Protein AF-A0A4Q0MF15-F1 (afdb_monomer)

pLDDT: mean 92.39, std 6.91, range [50.12, 98.44]

Radius of gyration: 21.06 Å; Cα contacts (8 Å, |Δi|>4): 276; chains: 1; bounding box: 38×31×62 Å

Structure (mmCIF, N/CA/C/O backbone):
data_AF-A0A4Q0MF15-F1
#
_entry.id   AF-A0A4Q0MF15-F1
#
loop_
_atom_site.group_PDB
_atom_site.id
_atom_site.type_symbol
_atom_site.label_atom_id
_atom_site.label_alt_id
_atom_site.label_comp_id
_atom_site.label_asym_id
_atom_site.label_entity_id
_atom_site.label_seq_id
_atom_site.pdbx_PDB_ins_code
_atom_site.Cartn_x
_atom_site.Cartn_y
_atom_site.Cartn_z
_atom_site.occupancy
_atom_site.B_iso_or_equiv
_atom_site.auth_seq_id
_atom_site.auth_comp_id
_atom_site.auth_asym_id
_atom_site.auth_atom_id
_atom_site.pdbx_PDB_model_num
ATOM 1 N N . MET A 1 1 ? -18.197 -2.142 35.674 1.00 50.12 1 MET A N 1
ATOM 2 C CA . MET A 1 1 ? -17.171 -1.082 35.738 1.00 50.12 1 MET A CA 1
ATOM 3 C C . MET A 1 1 ? -16.009 -1.533 34.887 1.00 50.12 1 MET A C 1
ATOM 5 O O . MET A 1 1 ? -15.415 -2.556 35.206 1.00 50.12 1 MET A O 1
ATOM 9 N N . THR A 1 2 ? -15.740 -0.833 33.791 1.00 57.50 2 THR A N 1
ATOM 10 C CA . THR A 1 2 ? -14.486 -0.976 33.046 1.00 57.50 2 THR A CA 1
ATOM 11 C C . THR A 1 2 ? -13.336 -0.533 33.959 1.00 57.50 2 THR A C 1
ATOM 13 O O . THR A 1 2 ? -13.497 0.453 34.685 1.00 57.50 2 THR A O 1
ATOM 16 N N . PRO A 1 3 ? -12.219 -1.278 34.024 1.00 66.12 3 PRO A N 1
ATOM 17 C CA . PRO A 1 3 ? -11.058 -0.854 34.802 1.00 66.12 3 PRO A CA 1
ATOM 18 C C . PRO A 1 3 ? -10.514 0.469 34.249 1.00 66.12 3 PRO A C 1
ATOM 20 O O . PRO A 1 3 ? -10.670 0.746 33.065 1.00 66.12 3 PRO A O 1
ATOM 23 N N . SER A 1 4 ? -9.879 1.291 35.086 1.00 73.12 4 SER A N 1
ATOM 24 C CA . SER A 1 4 ? -9.246 2.523 34.601 1.00 73.12 4 SER A CA 1
ATOM 25 C C . SER A 1 4 ? -8.117 2.193 33.614 1.00 73.12 4 SER A C 1
ATOM 27 O O . SER A 1 4 ? -7.359 1.253 33.879 1.00 73.12 4 SER A O 1
ATOM 29 N N . PRO A 1 5 ? -7.961 2.956 32.516 1.00 76.06 5 PRO A N 1
ATOM 30 C CA . PRO A 1 5 ? -6.867 2.757 31.576 1.00 76.06 5 PRO A CA 1
ATOM 31 C C . PRO A 1 5 ? -5.495 2.769 32.253 1.00 76.06 5 PRO A C 1
ATOM 33 O O . PRO A 1 5 ? -5.166 3.692 32.998 1.00 76.06 5 PRO A O 1
ATOM 36 N N . VAL A 1 6 ? -4.683 1.748 31.973 1.00 77.56 6 VAL A N 1
ATOM 37 C CA . VAL A 1 6 ? -3.352 1.590 32.592 1.00 77.56 6 VAL A CA 1
ATOM 38 C C . VAL A 1 6 ? -2.284 2.418 31.869 1.00 77.56 6 VAL A C 1
ATOM 40 O O . VAL A 1 6 ? -1.358 2.925 32.499 1.00 77.56 6 VAL A O 1
ATOM 43 N N . ARG A 1 7 ? -2.401 2.556 30.542 1.00 88.31 7 ARG A N 1
ATOM 44 C CA . ARG A 1 7 ? -1.496 3.337 29.683 1.00 88.31 7 ARG A CA 1
ATOM 45 C C . ARG A 1 7 ? -2.194 3.719 28.381 1.00 88.31 7 ARG A C 1
ATOM 47 O O . ARG A 1 7 ? -2.989 2.930 27.885 1.00 88.31 7 ARG A O 1
ATOM 54 N N . LEU A 1 8 ? -1.866 4.871 27.804 1.00 91.06 8 LEU A N 1
ATOM 55 C CA . LEU A 1 8 ? -2.383 5.273 26.491 1.00 91.06 8 LEU A CA 1
ATOM 56 C C . LEU A 1 8 ? -1.755 4.437 25.359 1.00 91.06 8 LEU A C 1
ATOM 58 O O . LEU A 1 8 ? -0.604 4.009 25.499 1.00 91.06 8 LEU A O 1
ATOM 62 N N . PRO A 1 9 ? -2.467 4.230 24.235 1.00 93.75 9 PRO A N 1
ATOM 63 C CA . PRO A 1 9 ? -1.866 3.687 23.025 1.00 93.75 9 PRO A CA 1
ATOM 64 C C . PRO A 1 9 ? -0.785 4.608 22.460 1.00 93.75 9 PRO A C 1
ATOM 66 O O . PRO A 1 9 ? -1.018 5.791 22.227 1.00 93.75 9 PRO A O 1
ATOM 69 N N . ASP A 1 10 ? 0.396 4.044 22.226 1.00 92.94 10 ASP A N 1
ATOM 70 C CA . ASP A 1 10 ? 1.513 4.677 21.526 1.00 92.94 10 ASP A CA 1
ATOM 71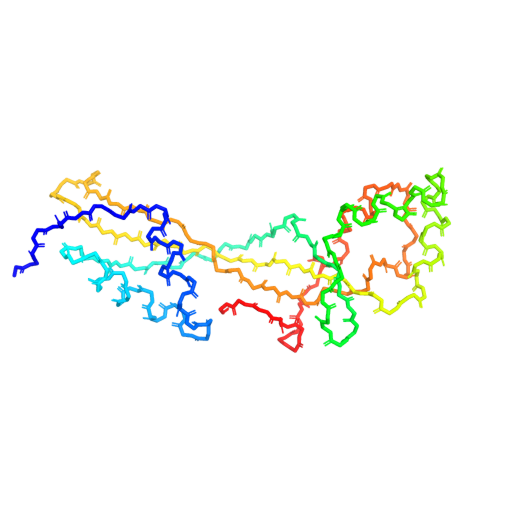 C C . ASP A 1 10 ? 1.746 4.004 20.164 1.00 92.94 10 ASP A C 1
ATOM 73 O O . ASP A 1 10 ? 1.352 2.853 19.956 1.00 92.94 10 ASP A O 1
ATOM 77 N N . ALA A 1 11 ? 2.397 4.719 19.240 1.00 92.31 11 ALA A N 1
ATOM 78 C CA . ALA A 1 11 ? 2.604 4.256 17.867 1.00 92.31 11 ALA A CA 1
ATOM 79 C C . ALA A 1 11 ? 3.327 2.901 17.795 1.00 92.31 11 ALA A C 1
ATOM 81 O O . ALA A 1 11 ? 2.866 2.004 17.098 1.00 92.31 11 ALA A O 1
ATOM 82 N N . ALA A 1 12 ? 4.393 2.708 18.578 1.00 95.19 12 ALA A N 1
ATOM 83 C CA . ALA A 1 12 ? 5.179 1.473 18.555 1.00 95.19 12 ALA A CA 1
ATOM 84 C C . ALA A 1 12 ? 4.343 0.257 18.990 1.00 95.19 12 ALA A C 1
ATOM 86 O O . ALA A 1 12 ? 4.413 -0.820 18.395 1.00 95.19 12 ALA A O 1
ATOM 87 N N . SER A 1 13 ? 3.517 0.428 20.023 1.00 95.19 13 SER A N 1
ATOM 88 C CA . SER A 1 13 ? 2.608 -0.617 20.492 1.00 95.19 13 SER A CA 1
ATOM 89 C C . SER A 1 13 ? 1.499 -0.925 19.484 1.00 95.19 13 SER A C 1
ATOM 91 O O . SER A 1 13 ? 1.127 -2.090 19.336 1.00 95.19 13 SER A O 1
ATOM 93 N N . LEU A 1 14 ? 0.974 0.096 18.800 1.00 96.00 14 LEU A N 1
ATOM 94 C CA . LEU A 1 14 ? -0.035 -0.070 17.752 1.00 96.00 14 LEU A CA 1
ATOM 95 C C . LEU A 1 14 ? 0.544 -0.797 16.538 1.00 96.00 14 LEU A C 1
ATOM 97 O O . LEU A 1 14 ? -0.035 -1.786 16.103 1.00 96.00 14 LEU A O 1
ATOM 101 N N . GLU A 1 15 ? 1.712 -0.390 16.048 1.00 95.19 15 GLU A N 1
ATOM 102 C CA . GLU A 1 15 ? 2.415 -1.063 14.949 1.00 95.19 15 GLU A CA 1
ATOM 103 C C . GLU A 1 15 ? 2.673 -2.541 15.267 1.00 95.19 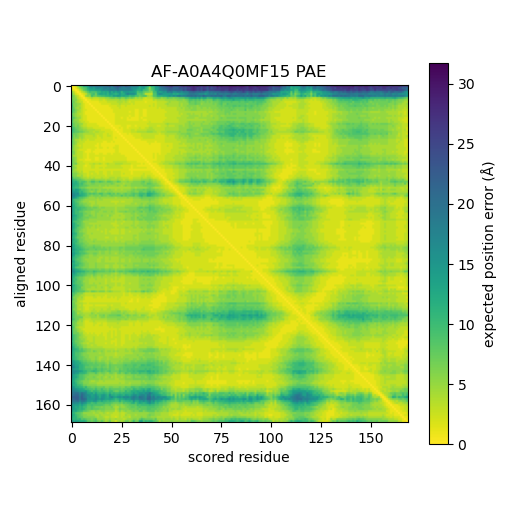15 GLU A C 1
ATOM 105 O O . GLU A 1 15 ? 2.372 -3.420 14.460 1.00 95.19 15 GLU A O 1
ATOM 110 N N . ALA A 1 16 ? 3.157 -2.838 16.478 1.00 96.00 16 ALA A N 1
ATOM 111 C CA . ALA A 1 16 ? 3.411 -4.208 16.916 1.00 96.00 16 ALA A CA 1
ATOM 112 C C . ALA A 1 16 ? 2.136 -5.062 17.049 1.00 96.00 16 ALA A C 1
ATOM 114 O O . ALA A 1 16 ? 2.214 -6.288 16.931 1.00 96.00 16 ALA A O 1
ATOM 115 N N . LEU A 1 17 ? 0.983 -4.447 17.333 1.00 96.19 17 LEU A N 1
ATOM 116 C CA . LEU A 1 17 ? -0.318 -5.117 17.347 1.00 96.19 17 LEU A CA 1
ATOM 117 C C . LEU A 1 17 ? -0.812 -5.364 15.921 1.00 96.19 17 LEU A C 1
ATOM 119 O O . LEU A 1 17 ? -1.147 -6.501 15.595 1.00 96.19 17 LEU A O 1
ATOM 123 N N . LEU A 1 18 ? -0.811 -4.333 15.072 1.00 94.69 18 LEU A N 1
ATOM 124 C CA . LEU A 1 18 ? -1.286 -4.410 13.688 1.00 94.69 18 LEU A CA 1
ATOM 125 C C . LEU A 1 18 ? -0.487 -5.438 12.880 1.00 94.69 18 LEU A C 1
ATOM 127 O O . LEU A 1 18 ? -1.074 -6.225 12.147 1.00 94.69 18 LEU A O 1
ATOM 131 N N . ALA A 1 19 ? 0.830 -5.516 13.090 1.00 94.00 19 ALA A N 1
ATOM 132 C CA . ALA A 1 19 ? 1.699 -6.497 12.438 1.00 94.00 19 ALA A CA 1
ATOM 133 C C . ALA A 1 19 ? 1.366 -7.967 12.770 1.00 94.00 19 ALA A C 1
ATOM 135 O O . ALA A 1 19 ? 1.865 -8.871 12.101 1.00 94.00 19 ALA A O 1
ATOM 136 N N . LYS A 1 20 ? 0.567 -8.224 13.814 1.00 94.31 20 LYS A N 1
ATOM 137 C CA . LYS A 1 20 ? 0.153 -9.573 14.234 1.00 94.31 20 LYS A CA 1
ATOM 138 C C . LYS A 1 20 ? -1.263 -9.933 13.796 1.00 94.31 20 LYS A C 1
ATOM 140 O O . LYS A 1 20 ? -1.644 -11.090 13.962 1.00 94.31 20 LYS A O 1
ATOM 145 N N . LEU A 1 21 ? -2.043 -8.971 13.301 1.00 94.31 21 LEU A N 1
ATOM 146 C CA . LEU A 1 21 ? -3.405 -9.235 12.857 1.00 94.31 21 LEU A CA 1
ATOM 147 C C . LEU A 1 21 ? -3.375 -10.005 11.529 1.00 94.31 21 LEU A C 1
ATOM 149 O O . LEU A 1 21 ? -2.685 -9.578 10.598 1.00 94.31 21 LEU A O 1
ATOM 153 N N . PRO A 1 22 ? -4.109 -11.126 11.413 1.00 91.88 22 PRO A N 1
ATOM 154 C CA . PRO A 1 22 ? -4.318 -11.772 10.126 1.00 91.88 22 PRO A CA 1
ATOM 155 C C . PRO A 1 22 ? -5.063 -10.816 9.197 1.00 91.88 22 PRO A C 1
ATOM 157 O O . PRO A 1 22 ? -6.004 -10.145 9.613 1.00 91.88 22 PRO A O 1
ATOM 160 N N . ALA A 1 23 ? -4.635 -10.730 7.940 1.00 88.62 23 ALA A N 1
ATOM 161 C CA . ALA A 1 23 ? -5.212 -9.771 7.004 1.00 88.62 23 ALA A CA 1
ATOM 162 C C . ALA A 1 23 ? -6.708 -10.041 6.756 1.00 88.62 23 ALA A C 1
ATOM 164 O O . ALA A 1 23 ? -7.517 -9.123 6.788 1.00 88.62 23 ALA A O 1
ATOM 165 N N . ASP A 1 24 ? -7.087 -11.306 6.593 1.00 88.19 24 ASP A N 1
ATOM 166 C CA . ASP A 1 24 ? -8.452 -11.758 6.312 1.00 88.19 24 ASP A CA 1
ATOM 167 C C . ASP A 1 24 ? -9.452 -11.523 7.456 1.00 88.19 24 ASP A C 1
ATOM 169 O O . ASP A 1 24 ? -10.656 -11.441 7.208 1.00 88.19 24 ASP A O 1
ATOM 173 N N . SER A 1 25 ? -8.974 -11.383 8.694 1.00 91.44 25 SER A N 1
ATOM 174 C CA . SER A 1 25 ? -9.804 -11.119 9.877 1.00 91.44 25 SER A CA 1
ATOM 175 C C . SER A 1 25 ? -9.504 -9.784 10.564 1.00 91.44 25 SER A C 1
ATOM 177 O O . SER A 1 25 ? -10.108 -9.489 11.598 1.00 91.44 25 SER A O 1
ATOM 179 N N . ALA A 1 26 ? -8.630 -8.948 9.992 1.00 91.56 26 ALA A N 1
ATOM 180 C CA . ALA A 1 26 ? -8.097 -7.750 10.644 1.00 91.56 26 ALA A CA 1
ATOM 181 C C . ALA A 1 26 ? -9.192 -6.828 11.203 1.00 91.56 26 ALA A C 1
ATOM 183 O O . ALA A 1 26 ? -9.099 -6.387 12.346 1.00 91.56 26 ALA A O 1
ATOM 184 N N . ASP A 1 27 ? -10.256 -6.586 10.432 1.00 90.44 27 ASP A N 1
ATOM 185 C CA . ASP A 1 27 ? -11.378 -5.737 10.851 1.00 90.44 27 ASP A CA 1
ATOM 186 C C . ASP A 1 27 ? -12.111 -6.298 12.083 1.00 90.44 27 ASP A C 1
ATOM 188 O O . ASP A 1 27 ? -12.495 -5.544 12.978 1.00 90.44 27 ASP A O 1
ATOM 192 N N . ALA A 1 28 ? -12.328 -7.614 12.131 1.00 93.06 28 ALA A N 1
ATOM 193 C CA . ALA A 1 28 ? -13.047 -8.263 13.225 1.00 93.06 28 ALA A CA 1
ATOM 194 C C . ALA A 1 28 ? -12.180 -8.376 14.489 1.00 93.06 28 ALA A C 1
ATOM 196 O O . ALA A 1 28 ? -12.685 -8.242 15.607 1.00 93.06 28 ALA A O 1
ATOM 197 N N . ASP A 1 29 ? -10.875 -8.575 14.308 1.00 95.88 29 ASP A N 1
ATOM 198 C CA . ASP A 1 29 ? -9.936 -8.868 15.389 1.00 95.88 29 ASP A CA 1
ATOM 199 C C . ASP A 1 29 ? -9.304 -7.615 16.010 1.00 95.88 29 ASP A C 1
ATOM 201 O O . ASP A 1 29 ? -8.800 -7.674 17.136 1.00 95.88 29 ASP A O 1
ATOM 205 N N . LEU A 1 30 ? -9.357 -6.464 15.330 1.00 96.00 30 LEU A N 1
ATOM 206 C CA . LEU A 1 30 ? -8.701 -5.233 15.773 1.00 96.00 30 LEU A CA 1
ATOM 207 C C . LEU A 1 30 ? -9.163 -4.764 17.160 1.00 96.00 30 LEU A C 1
ATOM 209 O O . LEU A 1 30 ? -8.333 -4.521 18.037 1.00 96.00 30 LEU A O 1
ATOM 213 N N . VAL A 1 31 ? -10.474 -4.623 17.374 1.00 97.00 31 VAL A N 1
ATOM 214 C CA . VAL A 1 31 ? -11.022 -4.150 18.659 1.00 97.00 31 VAL A CA 1
ATOM 215 C C . VAL A 1 31 ? -10.712 -5.135 19.799 1.00 97.00 31 VAL A C 1
ATOM 217 O O . VAL A 1 31 ? -10.180 -4.688 20.821 1.00 97.00 31 VAL A O 1
ATOM 220 N N . PRO A 1 32 ? -10.947 -6.457 19.649 1.00 96.62 32 PRO A N 1
ATOM 221 C CA . PRO A 1 32 ? -10.510 -7.445 20.636 1.00 96.62 32 PRO A CA 1
ATOM 222 C C . PRO A 1 32 ? -9.012 -7.375 20.960 1.00 96.62 32 PRO A C 1
ATOM 224 O O . PRO A 1 32 ? -8.633 -7.408 22.134 1.00 96.62 32 PRO A O 1
ATOM 227 N N . ALA A 1 33 ? -8.153 -7.237 19.946 1.00 96.94 33 ALA A N 1
ATOM 228 C CA . ALA A 1 33 ? -6.708 -7.148 20.140 1.00 96.94 33 ALA A CA 1
ATOM 229 C C . ALA A 1 33 ? -6.307 -5.877 20.906 1.00 96.94 33 ALA A C 1
ATOM 231 O O . ALA A 1 33 ? -5.484 -5.939 21.824 1.00 96.94 33 ALA A O 1
ATOM 232 N N . LEU A 1 34 ? -6.910 -4.731 20.576 1.00 96.75 34 LEU A N 1
ATOM 233 C CA . LEU A 1 34 ? -6.662 -3.468 21.275 1.00 96.75 34 LEU A CA 1
ATOM 234 C C . LEU A 1 34 ? -7.091 -3.545 22.740 1.00 96.75 34 LEU A C 1
ATOM 236 O O . LEU A 1 34 ? -6.322 -3.151 23.615 1.00 96.75 34 LEU A O 1
ATOM 240 N N . ALA A 1 35 ? -8.268 -4.105 23.021 1.00 95.25 35 ALA A N 1
ATOM 241 C CA . ALA A 1 35 ? -8.760 -4.279 24.387 1.00 95.25 35 ALA A CA 1
ATOM 242 C C . ALA A 1 35 ? -7.850 -5.194 25.228 1.00 95.25 35 ALA A C 1
ATOM 244 O O . ALA A 1 35 ? -7.679 -4.965 26.427 1.00 95.25 35 ALA A O 1
ATOM 245 N N . ALA A 1 36 ? -7.227 -6.202 24.608 1.00 94.75 36 ALA A N 1
ATOM 246 C CA . ALA A 1 36 ? -6.275 -7.082 25.281 1.00 94.75 36 ALA A CA 1
ATOM 247 C C . ALA A 1 36 ? -4.950 -6.376 25.630 1.00 94.75 36 ALA A C 1
ATOM 249 O O . ALA A 1 36 ? -4.394 -6.609 26.704 1.00 94.75 36 ALA A O 1
ATOM 250 N N . VAL A 1 37 ? -4.434 -5.516 24.743 1.00 95.12 37 VAL A N 1
ATOM 251 C CA . VAL A 1 37 ? -3.153 -4.805 24.945 1.00 95.12 37 VAL A CA 1
ATOM 252 C C . VAL A 1 37 ? -3.308 -3.546 25.803 1.00 95.12 37 VAL A C 1
ATOM 254 O O . VAL A 1 37 ? -2.388 -3.184 26.545 1.00 95.12 37 VAL A O 1
ATOM 257 N N . PHE A 1 38 ? -4.464 -2.889 25.730 1.00 94.50 38 PHE A N 1
ATOM 258 C CA . PHE A 1 38 ? -4.781 -1.663 26.458 1.00 94.50 38 PHE A CA 1
ATOM 259 C C . PHE A 1 38 ? -6.057 -1.859 27.288 1.00 94.50 38 PHE A C 1
ATOM 261 O O . PHE A 1 38 ? -7.120 -1.330 26.949 1.00 94.50 38 PHE A O 1
ATOM 268 N N . PRO A 1 39 ? -5.975 -2.628 28.388 1.00 93.12 39 PRO A N 1
ATOM 269 C CA . PRO A 1 39 ? -7.129 -2.864 29.237 1.00 93.12 39 PRO A CA 1
ATOM 270 C C . PRO A 1 39 ? -7.625 -1.552 29.851 1.00 93.12 39 PRO A C 1
ATOM 272 O O . PRO A 1 39 ? -6.840 -0.699 30.274 1.00 93.12 39 PRO A O 1
ATOM 275 N N . GLY A 1 40 ? -8.948 -1.428 29.926 1.00 91.12 40 GLY A N 1
ATOM 276 C CA . GLY A 1 40 ? -9.631 -0.275 30.510 1.00 91.12 40 GLY A CA 1
ATOM 277 C C . GLY A 1 40 ? -10.137 0.758 29.509 1.00 91.12 40 GLY A C 1
ATOM 278 O O . GLY A 1 40 ? -10.884 1.650 29.898 1.00 91.12 40 GLY A O 1
ATOM 279 N N . PHE A 1 41 ? -9.808 0.610 28.226 1.00 93.56 41 PHE A N 1
ATOM 280 C CA . PHE A 1 41 ? -10.488 1.338 27.158 1.00 93.56 41 PHE A CA 1
ATOM 281 C C . PHE A 1 41 ? -11.685 0.555 26.630 1.00 93.56 41 PHE A C 1
ATOM 283 O O . PHE A 1 41 ? -11.631 -0.666 26.482 1.00 93.56 41 PHE A O 1
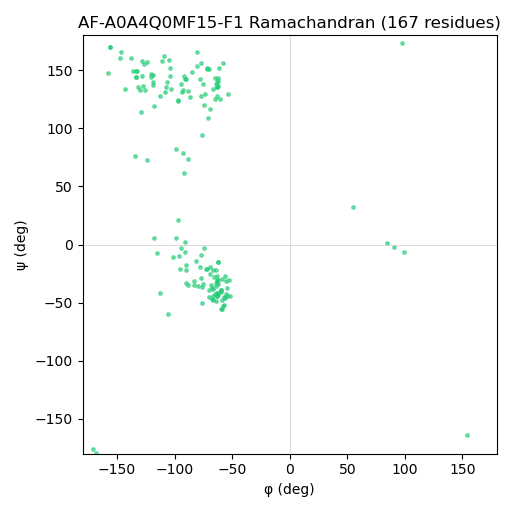ATOM 290 N N . ASP A 1 42 ? -12.745 1.288 26.308 1.00 94.25 42 ASP A N 1
ATOM 291 C CA . ASP A 1 42 ? -13.911 0.780 25.591 1.00 94.25 42 ASP A CA 1
ATOM 292 C C . ASP A 1 42 ? -13.779 1.160 24.111 1.00 94.25 42 ASP A C 1
ATOM 294 O O . ASP A 1 42 ? -14.235 2.219 23.677 1.00 94.25 42 ASP A O 1
ATOM 298 N N . PHE A 1 43 ? -13.019 0.354 23.365 1.00 96.31 43 PHE A N 1
ATOM 299 C CA . PHE A 1 43 ? -12.737 0.622 21.958 1.00 96.31 43 PHE A CA 1
ATOM 300 C C . PHE A 1 43 ? -13.937 0.298 21.067 1.00 96.31 43 PHE A C 1
ATOM 302 O O . PHE A 1 43 ? -14.549 -0.762 21.173 1.00 96.31 43 PHE A O 1
ATOM 309 N N . SER A 1 44 ? -14.192 1.173 20.102 1.00 95.44 44 SER A N 1
ATOM 310 C CA . SER A 1 44 ? -15.136 0.953 19.006 1.00 95.44 44 SER A CA 1
ATOM 311 C C . SER A 1 44 ? -14.500 1.354 17.680 1.00 95.44 44 SER A C 1
ATOM 313 O O . SER A 1 44 ? -13.657 2.248 17.650 1.00 95.44 44 SER A O 1
ATOM 315 N N . MET A 1 45 ? -14.884 0.690 16.589 1.00 95.50 45 MET A N 1
ATOM 316 C CA . MET A 1 45 ? -14.360 0.959 15.248 1.00 95.50 45 MET A CA 1
ATOM 317 C C . MET A 1 45 ? -15.477 1.404 14.307 1.00 95.50 45 MET A C 1
ATOM 319 O O . MET A 1 45 ? -16.562 0.822 14.301 1.00 95.50 45 MET A O 1
ATOM 323 N N . VAL A 1 46 ? -15.177 2.388 13.463 1.00 94.88 46 VAL A N 1
ATOM 324 C CA . VAL A 1 46 ? -16.020 2.812 12.343 1.00 94.88 46 VAL A CA 1
ATOM 325 C C . VAL A 1 46 ? -15.188 2.818 11.067 1.00 94.88 46 VAL A C 1
ATOM 327 O O . VAL A 1 46 ? -14.055 3.297 11.056 1.00 94.88 46 VAL A O 1
ATOM 330 N N . ARG A 1 47 ? -15.764 2.295 9.984 1.00 93.50 47 ARG A N 1
ATOM 331 C CA . ARG A 1 47 ? -15.201 2.392 8.634 1.00 93.50 47 ARG A CA 1
ATOM 332 C C . ARG A 1 47 ? -15.733 3.634 7.939 1.00 93.50 47 ARG A C 1
ATOM 334 O O . ARG A 1 47 ? -16.908 3.967 8.091 1.00 93.50 47 ARG A O 1
ATOM 341 N N . VAL A 1 48 ? -14.875 4.273 7.161 1.00 92.25 48 VAL A N 1
ATOM 342 C CA . VAL A 1 48 ? -15.250 5.352 6.254 1.00 92.25 48 VAL A CA 1
ATOM 343 C C . VAL A 1 48 ? -15.191 4.810 4.832 1.00 92.25 48 VAL A C 1
ATOM 345 O O . VAL A 1 48 ? -14.341 3.984 4.504 1.00 92.25 48 VAL A O 1
ATOM 348 N N . ASP A 1 49 ? -16.172 5.212 4.032 1.00 85.19 49 ASP A N 1
ATOM 349 C CA . ASP A 1 49 ? -16.248 4.893 2.607 1.00 85.19 49 ASP A CA 1
ATOM 350 C C . ASP A 1 49 ? -15.560 6.014 1.816 1.00 85.19 49 ASP A C 1
ATOM 352 O O . ASP A 1 49 ? -16.191 6.797 1.107 1.00 85.19 49 ASP A O 1
ATOM 356 N N . ASP A 1 50 ? -14.265 6.181 2.076 1.00 91.50 50 ASP A N 1
ATOM 357 C CA . ASP A 1 50 ? -13.369 7.086 1.367 1.00 91.50 50 ASP A CA 1
ATOM 358 C C . ASP A 1 50 ? -12.343 6.264 0.592 1.00 91.50 50 ASP A C 1
ATOM 360 O O . ASP A 1 50 ? -11.676 5.411 1.161 1.00 91.50 50 ASP A O 1
ATOM 364 N N . ASP A 1 51 ? -12.196 6.530 -0.701 1.00 88.56 51 ASP A N 1
ATOM 365 C CA . ASP A 1 51 ? -11.152 5.901 -1.504 1.00 88.56 51 ASP A CA 1
ATOM 366 C C . ASP A 1 51 ? -9.911 6.791 -1.538 1.00 88.56 51 ASP A C 1
ATOM 368 O O . ASP A 1 51 ? -9.985 7.985 -1.853 1.00 88.56 51 ASP A O 1
ATOM 372 N N . TYR A 1 52 ? -8.748 6.200 -1.272 1.00 89.31 52 TYR A N 1
ATOM 373 C CA . TYR A 1 52 ? -7.463 6.853 -1.487 1.00 89.31 52 TYR A CA 1
ATOM 374 C C . TYR A 1 52 ? -6.426 5.915 -2.114 1.00 89.31 52 TYR A C 1
ATOM 376 O O . TYR A 1 52 ? -6.521 4.685 -2.066 1.00 89.31 52 TYR A O 1
ATOM 384 N N . TRP A 1 53 ? -5.394 6.526 -2.696 1.00 89.25 53 TRP A N 1
ATOM 385 C CA . TRP A 1 53 ? -4.245 5.850 -3.295 1.00 89.25 53 TRP A CA 1
ATOM 386 C C . TRP A 1 53 ? -2.978 6.265 -2.566 1.00 89.25 53 TRP A C 1
ATOM 388 O O . TRP A 1 53 ? -2.851 7.419 -2.154 1.00 89.25 53 TRP A O 1
ATOM 398 N N . ARG A 1 54 ? -2.018 5.345 -2.447 1.00 89.00 54 ARG A N 1
ATOM 399 C CA . ARG A 1 54 ? -0.657 5.723 -2.052 1.00 89.00 54 ARG A CA 1
ATOM 400 C C . ARG A 1 54 ? 0.194 6.000 -3.276 1.00 89.00 54 ARG A C 1
ATOM 402 O O . ARG A 1 54 ? 0.125 5.283 -4.272 1.00 89.00 54 ARG A O 1
ATOM 409 N N . ASP A 1 55 ? 1.080 6.972 -3.125 1.00 83.62 55 ASP A N 1
ATOM 410 C CA . ASP A 1 55 ? 2.070 7.317 -4.146 1.00 83.62 55 ASP A CA 1
ATOM 411 C C . ASP A 1 55 ? 3.133 6.220 -4.312 1.00 83.62 55 ASP A C 1
ATOM 413 O O . ASP A 1 55 ? 3.737 6.068 -5.373 1.00 83.62 55 ASP A O 1
ATOM 417 N N . THR A 1 56 ? 3.372 5.422 -3.266 1.00 89.06 56 THR A N 1
ATOM 418 C CA . THR A 1 56 ? 4.368 4.350 -3.300 1.00 89.06 56 THR A CA 1
ATOM 419 C C . THR A 1 56 ? 3.873 3.165 -4.124 1.00 89.06 56 THR A C 1
ATOM 421 O O . THR A 1 56 ? 2.898 2.500 -3.771 1.00 89.06 56 THR A O 1
ATOM 424 N N . ARG A 1 57 ? 4.616 2.842 -5.183 1.00 94.12 57 ARG A N 1
ATOM 425 C CA . ARG A 1 57 ? 4.403 1.670 -6.040 1.00 94.12 57 ARG A CA 1
ATOM 426 C C . ARG A 1 57 ? 5.638 0.791 -6.037 1.00 94.12 57 ARG A C 1
ATOM 428 O O . ARG A 1 57 ? 6.758 1.292 -5.961 1.00 94.12 57 ARG A O 1
ATOM 435 N N . SER A 1 58 ? 5.459 -0.519 -6.137 1.00 96.94 58 SER A N 1
ATOM 436 C CA . SER A 1 58 ? 6.579 -1.450 -6.303 1.00 96.94 58 SER A CA 1
ATOM 437 C C . SER A 1 58 ? 6.609 -2.044 -7.694 1.00 96.94 58 SER A C 1
ATOM 439 O O . SER A 1 58 ? 5.603 -2.054 -8.392 1.00 96.94 58 SER A O 1
ATOM 441 N N . ILE A 1 59 ? 7.757 -2.599 -8.056 1.00 97.69 59 ILE A N 1
ATOM 442 C CA . ILE A 1 59 ? 7.943 -3.423 -9.242 1.00 97.69 59 ILE A CA 1
ATOM 443 C C . ILE A 1 59 ? 8.006 -4.880 -8.807 1.00 97.69 59 ILE A C 1
ATOM 445 O O . ILE A 1 59 ? 8.722 -5.235 -7.863 1.00 97.69 59 ILE A O 1
ATOM 449 N N . ILE A 1 60 ? 7.277 -5.724 -9.522 1.00 97.94 60 ILE A N 1
ATOM 450 C CA . ILE A 1 60 ? 7.250 -7.169 -9.330 1.00 97.94 60 ILE A CA 1
ATOM 451 C C . ILE A 1 60 ? 7.503 -7.885 -10.655 1.00 97.94 60 ILE A C 1
ATOM 453 O O . ILE A 1 60 ? 7.276 -7.345 -11.739 1.00 97.94 60 ILE A O 1
ATOM 457 N N . ARG A 1 61 ? 7.954 -9.131 -10.555 1.00 97.19 61 ARG A N 1
ATOM 458 C CA . ARG A 1 61 ? 7.928 -10.097 -11.659 1.00 97.19 61 ARG A CA 1
ATOM 459 C C . ARG A 1 61 ? 6.530 -10.721 -11.801 1.00 97.19 61 ARG A C 1
ATOM 461 O O . ARG A 1 61 ? 5.743 -10.646 -10.851 1.00 97.19 61 ARG A O 1
ATOM 468 N N . PRO A 1 62 ? 6.217 -11.397 -12.925 1.00 93.88 62 PRO A N 1
ATOM 469 C CA . PRO A 1 62 ? 4.920 -12.061 -13.118 1.00 93.88 62 PRO A CA 1
ATOM 470 C C . PRO A 1 62 ? 4.544 -13.067 -12.021 1.00 93.88 62 PRO A C 1
ATOM 472 O O . PRO A 1 62 ? 3.365 -13.226 -11.6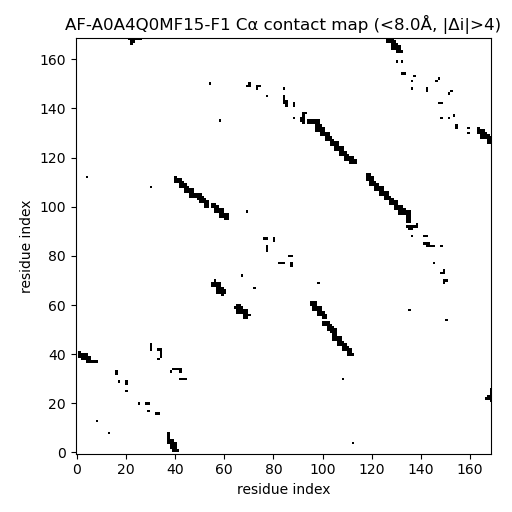89 1.00 93.88 62 PRO A O 1
ATOM 475 N N . ASP A 1 63 ? 5.546 -13.718 -11.428 1.00 93.31 63 ASP A N 1
ATOM 476 C CA . ASP A 1 63 ? 5.392 -14.669 -10.321 1.00 93.31 63 ASP A CA 1
ATOM 477 C C . ASP A 1 63 ? 5.092 -14.004 -8.961 1.00 93.31 63 ASP A C 1
ATOM 479 O O . ASP A 1 63 ? 4.855 -14.698 -7.978 1.00 93.31 63 ASP A O 1
ATOM 483 N N . GLY A 1 64 ? 5.065 -12.667 -8.895 1.00 92.88 64 GLY A N 1
ATOM 484 C CA . GLY A 1 64 ? 4.840 -11.898 -7.669 1.00 92.88 64 GLY A CA 1
ATOM 485 C C . GLY A 1 64 ? 6.1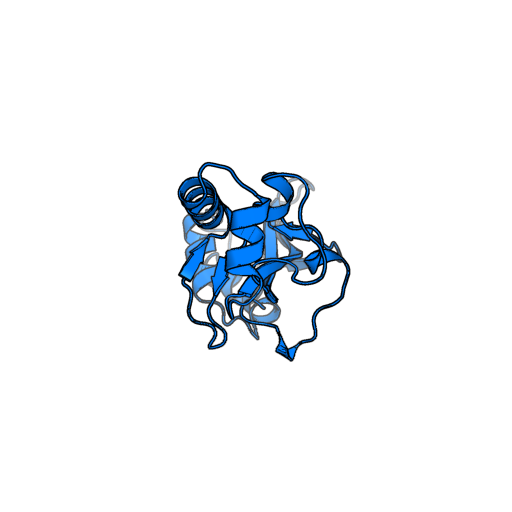14 -11.535 -6.902 1.00 92.88 64 GLY A C 1
ATOM 486 O O . GLY A 1 64 ? 6.036 -10.809 -5.909 1.00 92.88 64 GLY A O 1
ATOM 487 N N . THR A 1 65 ? 7.293 -11.969 -7.356 1.00 96.19 65 THR A N 1
ATOM 488 C CA . THR A 1 65 ? 8.567 -11.649 -6.701 1.00 96.19 65 THR A CA 1
ATOM 489 C C . THR A 1 65 ? 8.848 -10.148 -6.763 1.00 96.19 65 THR A C 1
ATOM 491 O O . THR A 1 65 ? 8.916 -9.567 -7.849 1.00 96.19 65 THR A O 1
ATOM 494 N N . ARG A 1 66 ? 9.086 -9.525 -5.600 1.00 97.00 66 ARG A N 1
ATOM 495 C CA . ARG A 1 66 ? 9.484 -8.112 -5.476 1.00 97.00 66 ARG A CA 1
ATOM 496 C C . ARG A 1 66 ? 10.837 -7.848 -6.123 1.00 97.00 66 ARG A C 1
ATOM 498 O O . ARG A 1 66 ? 11.792 -8.593 -5.908 1.00 97.00 66 ARG A O 1
ATOM 505 N N . VAL A 1 67 ? 10.919 -6.757 -6.877 1.00 97.00 67 VAL A N 1
ATOM 506 C CA . VAL A 1 67 ? 12.162 -6.267 -7.483 1.00 97.00 67 VAL A CA 1
ATOM 507 C C . VAL A 1 67 ? 12.670 -5.039 -6.732 1.00 97.00 67 VAL A C 1
ATOM 509 O O . VAL A 1 67 ? 13.787 -5.055 -6.224 1.00 97.00 67 VAL A O 1
ATOM 512 N N . SER A 1 68 ? 11.869 -3.973 -6.674 1.00 97.38 68 SER A N 1
ATOM 513 C CA . SER A 1 68 ? 12.230 -2.694 -6.050 1.00 97.38 68 SER A CA 1
ATOM 514 C C . SER A 1 68 ? 10.998 -1.790 -5.906 1.00 97.38 68 SER A C 1
ATOM 516 O O . SER A 1 68 ? 9.899 -2.173 -6.308 1.00 97.38 68 SER A O 1
ATOM 518 N N . GLU A 1 69 ? 11.180 -0.585 -5.373 1.00 97.38 69 GLU A N 1
ATOM 519 C CA . GLU A 1 69 ? 10.206 0.505 -5.482 1.00 97.38 69 GLU A CA 1
ATOM 520 C C . GLU A 1 69 ? 10.290 1.150 -6.879 1.00 97.38 69 GLU A C 1
ATOM 522 O O . GLU A 1 69 ? 11.381 1.293 -7.434 1.00 97.38 69 GLU A O 1
ATOM 527 N N . LEU A 1 70 ? 9.146 1.541 -7.451 1.00 96.81 70 LEU A N 1
ATOM 528 C CA . LEU A 1 70 ? 9.041 2.049 -8.821 1.00 96.81 70 LEU A CA 1
ATOM 529 C C . LEU A 1 70 ? 9.893 3.295 -9.048 1.00 96.81 70 LEU A C 1
ATOM 531 O O . LEU A 1 70 ? 10.718 3.296 -9.955 1.00 96.81 70 LEU A O 1
ATOM 535 N N . ARG A 1 71 ? 9.703 4.348 -8.246 1.00 96.50 71 ARG A N 1
ATOM 536 C CA . ARG A 1 71 ? 10.322 5.655 -8.502 1.00 96.50 71 ARG A CA 1
ATOM 537 C C . ARG A 1 71 ? 11.857 5.589 -8.523 1.00 96.50 71 ARG A C 1
ATOM 539 O O . ARG A 1 71 ? 12.425 5.956 -9.548 1.00 96.50 71 ARG A O 1
ATOM 546 N N . PRO A 1 72 ? 12.558 5.092 -7.483 1.00 97.31 72 PRO A N 1
ATOM 547 C CA . PRO A 1 72 ? 14.020 5.024 -7.524 1.00 97.31 72 PRO A CA 1
ATOM 548 C C . PRO A 1 72 ? 14.544 4.083 -8.618 1.00 97.31 72 PRO A C 1
ATOM 550 O O . PRO A 1 72 ? 15.566 4.381 -9.239 1.00 97.31 72 PRO A O 1
ATOM 553 N N . TRP A 1 73 ? 13.850 2.974 -8.893 1.00 98.06 73 TRP A N 1
ATOM 554 C CA . TRP A 1 73 ? 14.241 2.053 -9.959 1.00 98.06 73 TRP A CA 1
ATOM 555 C C . TRP A 1 73 ? 14.086 2.681 -11.346 1.00 98.06 73 TRP A C 1
ATOM 557 O O . TRP A 1 73 ? 15.012 2.629 -12.150 1.00 98.06 73 TRP A O 1
ATOM 567 N N . MET A 1 74 ? 12.953 3.330 -11.614 1.00 97.88 74 MET A N 1
ATOM 568 C CA . MET A 1 74 ? 12.664 3.955 -12.902 1.00 97.88 74 MET A CA 1
ATOM 569 C C . MET A 1 74 ? 13.601 5.134 -13.166 1.00 97.88 74 MET A C 1
ATOM 571 O O . MET A 1 74 ? 14.107 5.263 -14.277 1.00 97.88 74 MET A O 1
ATOM 575 N N . THR A 1 75 ? 13.934 5.931 -12.146 1.00 98.25 75 THR A N 1
ATOM 576 C CA . THR A 1 75 ? 14.981 6.959 -12.254 1.00 98.25 75 THR A CA 1
ATOM 577 C C . THR A 1 75 ? 16.313 6.358 -12.712 1.00 98.25 75 THR A C 1
ATOM 579 O O . THR A 1 75 ? 16.983 6.915 -13.583 1.00 98.25 75 THR A O 1
ATOM 582 N N . ALA A 1 76 ? 16.700 5.199 -12.169 1.00 98.31 76 ALA A N 1
ATOM 583 C CA . ALA A 1 76 ? 17.919 4.511 -12.589 1.00 98.31 76 ALA A CA 1
ATOM 584 C C . ALA A 1 76 ? 17.817 3.946 -14.018 1.00 98.31 76 ALA A C 1
ATOM 586 O O . ALA A 1 76 ? 18.812 3.954 -14.741 1.00 98.31 76 ALA A O 1
ATOM 587 N N . GLU A 1 77 ? 16.643 3.478 -14.449 1.00 98.19 77 GLU A N 1
ATOM 588 C CA . GLU A 1 77 ? 16.419 3.041 -15.833 1.00 98.19 77 GLU A CA 1
ATOM 589 C C . GLU A 1 77 ? 16.505 4.197 -16.833 1.00 98.19 77 GLU A C 1
ATOM 591 O O . GLU A 1 77 ? 17.193 4.059 -17.841 1.00 98.19 77 GLU A O 1
ATOM 596 N N . ILE A 1 78 ? 15.897 5.344 -16.525 1.00 98.44 78 ILE A N 1
ATOM 597 C CA . ILE A 1 78 ? 15.968 6.562 -17.347 1.00 98.44 78 ILE A CA 1
ATOM 598 C C . ILE A 1 78 ? 17.423 7.025 -17.501 1.00 98.44 78 ILE A C 1
ATOM 600 O O . ILE A 1 78 ? 17.863 7.392 -18.593 1.00 98.44 78 ILE A O 1
ATOM 604 N N . ALA A 1 79 ? 18.210 6.955 -16.424 1.00 98.31 79 ALA A N 1
ATOM 605 C CA . ALA A 1 79 ? 19.622 7.323 -16.455 1.00 98.31 79 ALA A CA 1
ATOM 606 C C . ALA A 1 79 ? 20.467 6.419 -17.375 1.00 98.31 79 ALA A C 1
ATOM 608 O O . ALA A 1 79 ? 21.407 6.910 -18.003 1.00 98.31 79 ALA A O 1
ATOM 609 N N . LYS A 1 80 ? 20.137 5.122 -17.504 1.00 98.06 80 LYS A N 1
ATOM 610 C CA . LYS A 1 80 ? 20.825 4.202 -18.439 1.00 98.06 80 LYS A CA 1
ATOM 611 C C . LYS A 1 80 ? 20.645 4.619 -19.894 1.00 98.06 80 LYS A C 1
ATOM 613 O O . LYS A 1 80 ? 21.549 4.416 -20.699 1.00 98.06 80 LYS A O 1
ATOM 618 N N . ASP A 1 81 ? 19.508 5.231 -20.195 1.00 97.81 81 ASP A N 1
ATOM 619 C CA . ASP A 1 81 ? 19.161 5.748 -21.513 1.00 97.81 81 ASP A CA 1
ATOM 620 C C . ASP A 1 81 ? 19.452 7.262 -21.628 1.00 97.81 81 ASP A C 1
ATOM 622 O O . ASP A 1 81 ? 18.906 7.947 -22.487 1.00 97.81 81 ASP A O 1
ATOM 626 N N . ALA A 1 82 ? 20.331 7.798 -20.768 1.00 97.00 82 ALA A N 1
ATOM 627 C CA . ALA A 1 82 ? 20.776 9.196 -20.759 1.00 97.00 82 ALA A CA 1
ATOM 628 C C . ALA A 1 82 ? 19.636 10.236 -20.680 1.00 97.00 82 ALA A C 1
ATOM 630 O O . ALA A 1 82 ? 19.755 11.331 -21.231 1.00 97.00 82 ALA A O 1
ATOM 631 N N . GLY A 1 83 ? 18.535 9.903 -19.998 1.00 96.75 83 GLY A N 1
ATOM 632 C CA . GLY A 1 83 ? 17.349 10.764 -19.915 1.00 96.75 83 GLY A CA 1
ATOM 633 C C . GLY A 1 83 ? 16.380 10.606 -21.092 1.00 96.75 83 GLY A C 1
ATOM 634 O O . GLY A 1 83 ? 15.360 11.292 -21.148 1.00 96.75 83 GLY A O 1
ATOM 635 N N . ASP A 1 84 ? 16.654 9.711 -22.047 1.00 97.50 84 ASP A N 1
ATOM 636 C CA . ASP A 1 84 ? 15.746 9.453 -23.162 1.00 97.50 84 ASP A CA 1
ATOM 637 C C . ASP A 1 84 ? 14.558 8.590 -22.704 1.00 97.50 84 ASP A C 1
ATOM 639 O O . ASP A 1 84 ? 14.574 7.354 -22.702 1.00 97.50 84 ASP A O 1
ATOM 643 N N . VAL A 1 85 ? 13.477 9.283 -22.348 1.00 97.38 85 VAL A N 1
ATOM 644 C CA . VAL A 1 85 ? 12.176 8.712 -21.976 1.00 97.38 85 VAL A CA 1
ATOM 645 C C . VAL A 1 85 ? 11.633 7.765 -23.053 1.00 97.38 85 VAL A C 1
ATOM 647 O O . VAL A 1 85 ? 11.055 6.724 -22.734 1.00 97.38 85 VAL A O 1
ATOM 650 N N . LYS A 1 86 ? 11.832 8.080 -24.341 1.00 96.94 86 LYS A N 1
ATOM 651 C CA . LYS A 1 86 ? 11.359 7.230 -25.443 1.00 96.94 86 LYS A CA 1
ATOM 652 C C . LYS A 1 86 ? 12.161 5.939 -25.502 1.00 96.94 86 LYS A C 1
ATOM 654 O O . LYS A 1 86 ? 11.559 4.882 -25.694 1.00 96.94 86 LYS A O 1
ATOM 659 N N . ALA A 1 87 ? 13.483 6.023 -25.392 1.00 97.75 87 ALA A N 1
ATOM 660 C CA . ALA A 1 87 ? 14.348 4.848 -25.398 1.00 97.75 87 ALA A CA 1
ATOM 661 C C . ALA A 1 87 ? 14.053 3.945 -24.191 1.00 97.75 87 ALA A C 1
ATOM 663 O O . ALA A 1 87 ? 13.853 2.743 -24.373 1.00 97.75 87 ALA A O 1
ATOM 664 N N . THR A 1 88 ? 13.890 4.541 -23.006 1.00 98.25 88 THR A N 1
ATOM 665 C CA . THR A 1 88 ? 13.507 3.836 -21.772 1.00 98.25 88 THR A CA 1
ATOM 666 C C . THR A 1 88 ? 12.189 3.084 -21.952 1.00 98.25 88 THR A C 1
ATOM 668 O O . THR A 1 88 ? 12.119 1.873 -21.742 1.00 98.25 88 THR A O 1
ATOM 671 N N . TRP A 1 89 ? 11.144 3.774 -22.422 1.00 98.06 89 TRP A N 1
ATOM 672 C CA . TRP A 1 89 ? 9.849 3.154 -22.705 1.00 98.06 89 TRP A CA 1
ATOM 673 C C . TRP A 1 89 ? 9.964 2.032 -23.742 1.00 98.06 89 TRP A C 1
ATOM 675 O O . TRP A 1 89 ? 9.463 0.935 -23.517 1.00 98.06 89 TRP A O 1
ATOM 685 N N . ALA A 1 90 ? 10.660 2.267 -24.857 1.00 97.50 90 ALA A N 1
ATOM 686 C CA . ALA A 1 90 ? 10.793 1.280 -25.927 1.00 97.50 90 ALA A CA 1
ATOM 687 C C . ALA A 1 90 ? 11.535 0.012 -25.478 1.00 97.50 90 ALA A C 1
ATOM 689 O O . ALA A 1 90 ? 11.243 -1.067 -25.987 1.00 97.50 90 ALA A O 1
ATOM 690 N N . ARG A 1 91 ? 12.471 0.135 -24.532 1.00 97.31 91 ARG A N 1
ATOM 691 C CA . ARG A 1 91 ? 13.195 -0.989 -23.930 1.00 97.31 91 ARG A CA 1
ATOM 692 C C . ARG A 1 91 ? 12.345 -1.763 -22.921 1.00 97.31 91 ARG A C 1
ATOM 694 O O . ARG A 1 91 ? 12.477 -2.980 -22.834 1.00 97.31 91 ARG A O 1
ATOM 701 N N . LEU A 1 92 ? 11.493 -1.074 -22.161 1.00 97.56 92 LEU A N 1
ATOM 702 C CA . LEU A 1 92 ? 10.684 -1.676 -21.094 1.00 97.56 92 LEU A CA 1
ATOM 703 C C . LEU A 1 92 ? 9.309 -2.179 -21.553 1.00 97.56 92 LEU A C 1
ATOM 705 O O . LEU A 1 92 ? 8.746 -3.044 -20.884 1.00 97.56 92 LEU A O 1
ATOM 709 N N . LYS A 1 93 ? 8.767 -1.679 -22.672 1.00 96.00 93 LYS A N 1
ATOM 710 C CA . LYS A 1 93 ? 7.405 -2.006 -23.139 1.00 96.00 93 LYS A CA 1
ATOM 711 C C . LYS A 1 93 ? 7.168 -3.501 -23.380 1.00 96.00 93 LYS A C 1
ATOM 713 O O . LYS A 1 93 ? 6.046 -3.961 -23.229 1.00 96.00 93 LYS A O 1
ATOM 718 N N . ASP A 1 94 ? 8.222 -4.231 -23.751 1.00 93.94 94 ASP A N 1
ATOM 719 C CA . ASP A 1 94 ? 8.171 -5.664 -24.061 1.00 93.94 94 ASP A CA 1
ATOM 720 C C . ASP A 1 94 ? 8.638 -6.520 -22.865 1.00 93.94 94 ASP A C 1
ATOM 722 O O . ASP A 1 94 ? 8.786 -7.737 -22.983 1.00 93.94 94 ASP A O 1
ATOM 726 N N . SER A 1 95 ? 8.902 -5.893 -21.711 1.00 96.38 95 SER A N 1
ATOM 727 C CA . SER A 1 95 ? 9.230 -6.607 -20.477 1.00 96.38 95 SER A CA 1
ATOM 728 C C . SER A 1 95 ? 7.983 -7.200 -19.823 1.00 96.38 95 SER A C 1
ATOM 730 O O . SER A 1 95 ? 6.865 -6.719 -19.998 1.00 96.38 95 SER A O 1
ATOM 732 N N . ASP A 1 96 ? 8.190 -8.237 -19.020 1.00 96.62 96 ASP A N 1
ATOM 733 C CA . ASP A 1 96 ? 7.152 -8.883 -18.219 1.00 96.62 96 ASP A CA 1
ATOM 734 C C . ASP A 1 96 ? 7.018 -8.271 -16.813 1.00 96.62 96 ASP A C 1
ATOM 736 O O . ASP A 1 96 ? 6.214 -8.730 -16.000 1.00 96.62 96 ASP A O 1
ATOM 740 N N . LEU A 1 97 ? 7.799 -7.228 -16.516 1.00 97.94 97 LEU A N 1
ATOM 741 C CA . LEU A 1 97 ? 7.746 -6.525 -15.244 1.00 97.94 97 LEU A CA 1
ATOM 742 C C . LEU A 1 97 ? 6.399 -5.833 -15.073 1.00 97.94 97 LEU A C 1
ATOM 744 O O . LEU A 1 97 ? 5.824 -5.272 -16.008 1.00 97.94 97 LEU A O 1
ATOM 748 N N . GLN A 1 98 ? 5.923 -5.837 -13.837 1.00 96.75 98 GLN A N 1
ATOM 749 C CA . GLN A 1 98 ? 4.651 -5.249 -13.455 1.00 96.75 98 GLN A CA 1
ATOM 750 C C . GLN A 1 98 ? 4.846 -4.268 -12.310 1.00 96.75 98 GLN A C 1
ATOM 752 O O . GLN A 1 98 ? 5.789 -4.399 -11.531 1.00 96.75 98 GLN A O 1
ATOM 757 N N . ILE A 1 99 ? 3.933 -3.311 -12.187 1.00 96.00 99 ILE A N 1
ATOM 758 C CA . ILE A 1 99 ? 3.841 -2.434 -11.022 1.00 96.00 99 ILE A CA 1
ATOM 759 C C . ILE A 1 99 ? 2.684 -2.834 -10.114 1.00 96.00 99 ILE A C 1
ATOM 761 O O . ILE A 1 99 ? 1.670 -3.386 -10.557 1.00 96.00 99 ILE A O 1
ATOM 765 N N . THR A 1 100 ? 2.841 -2.532 -8.832 1.00 95.56 100 THR A N 1
ATOM 766 C CA . THR A 1 100 ? 1.784 -2.629 -7.828 1.00 95.56 100 THR A CA 1
ATOM 767 C C . THR A 1 100 ? 1.257 -1.255 -7.446 1.00 95.56 100 THR A C 1
ATOM 769 O O . THR A 1 100 ? 1.938 -0.246 -7.616 1.00 95.56 100 THR A O 1
ATOM 772 N N . GLU A 1 101 ? 0.047 -1.222 -6.903 1.00 93.50 101 GLU A N 1
ATOM 773 C CA . GLU A 1 101 ? -0.559 -0.039 -6.300 1.00 93.50 101 GLU A CA 1
ATOM 774 C C . GLU A 1 101 ? -1.190 -0.382 -4.961 1.00 93.50 101 GLU A C 1
ATOM 776 O O . GLU A 1 101 ? -1.811 -1.434 -4.819 1.00 93.50 101 GLU A O 1
ATOM 781 N N . TRP A 1 102 ? -1.110 0.550 -4.018 1.00 93.44 102 TRP A N 1
ATOM 782 C CA . TRP A 1 102 ? -1.888 0.490 -2.790 1.00 93.44 102 TRP A CA 1
ATOM 783 C C . TRP A 1 102 ? -3.135 1.354 -2.932 1.00 93.44 102 TRP A C 1
ATOM 785 O O . TRP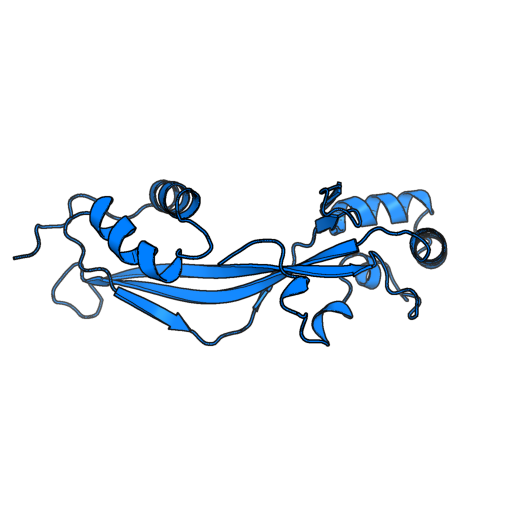 A 1 102 ? -3.043 2.549 -3.230 1.00 93.44 102 TRP A O 1
ATOM 795 N N . ARG A 1 103 ? -4.290 0.728 -2.715 1.00 91.81 103 ARG A N 1
ATOM 796 C CA . ARG A 1 103 ? -5.607 1.367 -2.655 1.00 91.81 103 ARG A CA 1
ATOM 797 C C . ARG A 1 103 ? -6.164 1.126 -1.265 1.00 91.81 103 ARG A C 1
ATOM 799 O O . ARG A 1 103 ? -6.026 0.013 -0.758 1.00 91.81 103 ARG A O 1
ATOM 806 N N . GLY A 1 104 ? -6.764 2.127 -0.645 1.00 91.62 104 GLY A N 1
ATOM 807 C CA . GLY A 1 104 ? -7.270 1.966 0.709 1.00 91.62 104 GLY A CA 1
ATOM 808 C C . GLY A 1 104 ? -8.518 2.766 0.998 1.00 91.62 104 GLY A C 1
ATOM 809 O O . GLY A 1 104 ? -8.871 3.679 0.255 1.00 91.62 104 GLY A O 1
ATOM 810 N N . THR A 1 105 ? -9.141 2.391 2.112 1.00 93.69 105 THR A N 1
ATOM 811 C CA . THR A 1 105 ? -10.184 3.171 2.775 1.00 93.69 105 THR A CA 1
ATOM 812 C C . THR A 1 105 ? -9.795 3.436 4.218 1.00 93.69 105 THR A C 1
ATOM 814 O O . THR A 1 105 ? -9.007 2.688 4.803 1.00 93.69 105 THR A O 1
ATOM 817 N N . SER A 1 106 ? -10.341 4.472 4.835 1.00 93.88 106 SER A N 1
ATOM 818 C CA . SER A 1 106 ? -10.031 4.801 6.220 1.00 93.88 106 SER A CA 1
ATOM 819 C C . SER A 1 106 ? -10.895 4.004 7.199 1.00 93.88 106 SER A C 1
ATOM 821 O O . SER A 1 106 ? -12.062 3.676 6.961 1.00 93.88 106 SER A O 1
ATOM 823 N N . ALA A 1 107 ? -10.327 3.715 8.362 1.00 94.56 107 ALA A N 1
ATOM 824 C CA . ALA A 1 107 ? -11.056 3.298 9.546 1.00 94.56 107 ALA A CA 1
ATOM 825 C C . ALA A 1 107 ? -10.573 4.098 10.750 1.00 94.56 107 ALA A C 1
ATOM 827 O O . ALA A 1 107 ? -9.410 4.491 10.843 1.00 94.56 107 ALA A O 1
ATOM 828 N N . PHE A 1 108 ? -11.476 4.328 11.690 1.00 95.44 108 PHE A N 1
ATOM 829 C CA . PHE A 1 108 ? -11.167 5.032 12.918 1.00 95.44 108 PHE A CA 1
ATOM 830 C C . PHE A 1 108 ? -11.581 4.195 14.110 1.00 95.44 108 PHE A C 1
ATOM 832 O O . PHE A 1 108 ? -12.696 3.671 14.159 1.00 95.44 108 PHE A O 1
ATOM 839 N N . VAL A 1 109 ? -10.678 4.099 15.078 1.00 96.69 109 VAL A N 1
ATOM 840 C CA . VAL A 1 109 ? -10.961 3.508 16.380 1.00 96.69 109 VAL A CA 1
ATOM 841 C C . VAL A 1 109 ? -11.033 4.608 17.423 1.00 96.69 109 VAL A C 1
ATOM 843 O O . VAL A 1 109 ? -10.168 5.482 17.461 1.00 96.69 109 VAL A O 1
ATOM 846 N N . PHE A 1 110 ? -12.039 4.542 18.288 1.00 95.38 110 PHE A N 1
ATOM 847 C CA . PHE A 1 110 ? -12.276 5.514 19.347 1.00 95.38 110 PHE A CA 1
ATOM 848 C C . PHE A 1 110 ? -12.435 4.819 20.689 1.00 95.38 110 PHE A C 1
ATOM 850 O O . PHE A 1 110 ? -13.039 3.748 20.758 1.00 95.38 110 PHE A O 1
ATOM 857 N N . ALA A 1 111 ? -11.950 5.456 21.752 1.00 95.75 111 ALA A N 1
ATOM 858 C CA . ALA A 1 111 ? -12.291 5.084 23.119 1.00 95.75 111 ALA A CA 1
ATOM 859 C C . ALA A 1 111 ? -12.423 6.334 24.005 1.00 95.75 111 ALA A C 1
ATOM 861 O O . ALA A 1 111 ? -11.537 7.197 23.961 1.00 95.75 111 ALA A O 1
ATOM 862 N N . PRO A 1 112 ? -13.481 6.440 24.829 1.00 94.06 112 PRO A N 1
ATOM 863 C CA . PRO A 1 112 ? -13.595 7.495 25.830 1.00 94.06 112 PRO A CA 1
ATOM 864 C C . PRO A 1 112 ? -12.471 7.405 26.871 1.00 94.06 112 PRO A C 1
ATOM 866 O O . PRO A 1 112 ? -12.081 6.314 27.291 1.00 94.06 112 PRO A O 1
ATOM 869 N N . THR A 1 113 ? -11.980 8.553 27.328 1.00 91.44 113 THR A N 1
ATOM 870 C CA . THR A 1 113 ? -11.012 8.676 28.434 1.00 91.44 113 THR A CA 1
ATOM 871 C C . THR A 1 113 ? -11.589 9.407 29.647 1.00 91.44 113 THR A C 1
ATOM 873 O O . THR A 1 113 ? -10.970 9.416 30.711 1.00 91.44 113 THR A O 1
ATOM 876 N N . GLY A 1 114 ? -12.794 9.967 29.515 1.00 90.31 114 GLY A N 1
ATOM 877 C CA . GLY A 1 114 ? -13.488 10.730 30.545 1.00 90.31 114 GLY A CA 1
ATOM 878 C C . GLY A 1 114 ? -14.937 11.047 30.154 1.00 90.31 114 GLY A C 1
ATOM 879 O O . GLY A 1 114 ? -15.430 10.551 29.141 1.00 90.31 114 GLY A O 1
ATOM 880 N N . PRO A 1 115 ? -15.658 11.824 30.981 1.00 89.00 115 PRO A N 1
ATOM 881 C CA . PRO A 1 115 ? -17.071 12.135 30.764 1.00 89.00 115 PRO A CA 1
ATOM 882 C C . PRO A 1 115 ? -17.315 13.278 29.763 1.00 89.00 115 PRO A C 1
ATOM 884 O O . PRO A 1 115 ? -18.456 13.488 29.350 1.00 89.00 115 PRO A O 1
ATOM 887 N N . GLY A 1 116 ? -16.292 14.062 29.418 1.00 91.94 116 GLY A N 1
ATOM 888 C CA . GLY A 1 116 ? -16.395 15.181 28.491 1.00 91.94 116 GLY A CA 1
ATOM 889 C C . GLY A 1 116 ? -16.363 14.748 27.025 1.00 91.94 116 GLY A C 1
ATOM 890 O O . GLY A 1 116 ? -15.758 13.748 26.660 1.00 91.94 116 GLY A O 1
ATOM 891 N N . ALA A 1 117 ? -16.963 15.556 26.148 1.00 90.00 117 ALA A N 1
ATOM 892 C CA . ALA A 1 117 ? -16.987 15.288 24.705 1.00 90.00 117 ALA A CA 1
ATOM 893 C C . ALA A 1 117 ? -15.597 15.310 24.035 1.00 90.00 117 ALA A C 1
ATOM 895 O O . ALA A 1 117 ? -15.431 14.740 22.964 1.00 90.00 117 ALA A O 1
ATOM 896 N N . ALA A 1 118 ? -14.611 15.969 24.650 1.00 92.69 118 ALA A N 1
ATOM 897 C CA . ALA A 1 118 ? -13.223 15.992 24.185 1.00 92.69 118 ALA A CA 1
ATOM 898 C C . ALA A 1 118 ? -12.346 14.926 24.866 1.00 92.69 118 ALA A C 1
ATOM 900 O O . ALA A 1 118 ? -11.174 14.784 24.523 1.00 92.69 118 ALA A O 1
ATOM 901 N N . ASP A 1 119 ? -12.904 14.174 25.817 1.00 93.12 119 ASP A N 1
ATOM 902 C CA . ASP A 1 119 ? -12.169 13.173 26.580 1.00 93.12 119 ASP A CA 1
ATOM 903 C C . ASP A 1 119 ? -12.214 11.840 25.829 1.00 93.12 119 ASP A C 1
ATOM 905 O O . ASP A 1 119 ? -12.940 10.912 26.193 1.00 93.12 119 ASP A O 1
ATOM 909 N N . TYR A 1 120 ? -11.461 11.749 24.737 1.00 93.56 120 TYR A N 1
ATOM 910 C CA . TYR A 1 120 ? -11.333 10.521 23.964 1.00 93.56 120 TYR A CA 1
ATOM 911 C C . TYR A 1 120 ? -9.954 10.392 23.325 1.00 93.56 120 TYR A C 1
ATOM 913 O O . TYR A 1 120 ? -9.222 11.365 23.141 1.00 93.56 120 TYR A O 1
ATOM 921 N N . ILE A 1 121 ? -9.612 9.161 22.963 1.00 94.38 121 ILE A N 1
ATOM 922 C CA . ILE A 1 121 ? -8.557 8.872 21.996 1.00 94.38 121 ILE A CA 1
ATOM 923 C C . ILE A 1 121 ? -9.187 8.470 20.669 1.00 94.38 121 ILE A C 1
ATOM 925 O O . ILE A 1 121 ? -10.226 7.807 20.640 1.00 94.38 121 ILE A O 1
ATOM 929 N N . GLN A 1 122 ? -8.537 8.859 19.579 1.00 95.19 122 GLN A N 1
ATOM 930 C CA . GLN A 1 122 ? -8.879 8.447 18.226 1.00 95.19 122 GLN A CA 1
ATOM 931 C C . GLN A 1 122 ? -7.618 7.953 17.529 1.00 95.19 122 GLN A C 1
ATOM 933 O O . GLN A 1 122 ? -6.578 8.609 17.571 1.00 95.19 122 GLN A O 1
ATOM 938 N N . ILE A 1 123 ? -7.729 6.803 16.879 1.00 95.50 123 ILE A N 1
ATOM 939 C CA . ILE A 1 123 ? -6.667 6.183 16.093 1.00 95.50 123 ILE A CA 1
ATOM 940 C C . ILE A 1 123 ? -7.169 6.119 14.655 1.00 95.50 123 ILE A C 1
ATOM 942 O O . ILE A 1 123 ? -8.201 5.503 14.390 1.00 95.50 123 ILE A O 1
ATOM 946 N N . ALA A 1 124 ? -6.458 6.778 13.743 1.00 94.56 124 ALA A N 1
ATOM 947 C CA . ALA A 1 124 ? -6.715 6.704 12.311 1.00 94.56 124 ALA A CA 1
ATOM 948 C C . ALA A 1 124 ? -5.927 5.538 11.708 1.00 94.56 124 ALA A C 1
ATOM 950 O O . ALA A 1 124 ? -4.735 5.390 11.983 1.00 94.56 124 ALA A O 1
ATOM 951 N N . LEU A 1 125 ? -6.593 4.713 10.907 1.00 93.25 125 LEU A N 1
ATOM 952 C CA . LEU A 1 125 ? -6.036 3.505 10.312 1.00 93.25 125 LEU A CA 1
ATOM 953 C C . LEU A 1 125 ? -6.352 3.468 8.820 1.00 93.25 125 LEU A C 1
ATOM 955 O O . LEU A 1 125 ? -7.488 3.705 8.414 1.00 93.25 125 LEU A O 1
ATOM 959 N N . GLY A 1 126 ? -5.349 3.118 8.021 1.00 92.88 126 GLY A N 1
ATOM 960 C CA . GLY A 1 126 ? -5.533 2.790 6.614 1.00 92.88 126 GLY A CA 1
ATOM 961 C C . GLY A 1 126 ? -5.891 1.318 6.439 1.00 92.88 126 GLY A C 1
ATOM 962 O O . GLY A 1 126 ? -5.166 0.442 6.913 1.00 92.88 126 GLY A O 1
ATOM 963 N N . ARG A 1 127 ? -6.989 1.029 5.740 1.00 92.69 127 ARG A N 1
ATOM 964 C CA . ARG A 1 127 ? -7.341 -0.317 5.265 1.00 92.69 127 ARG A CA 1
ATOM 965 C C . ARG A 1 127 ? -6.801 -0.477 3.855 1.00 92.69 127 ARG A C 1
ATOM 967 O O . ARG A 1 127 ? -7.520 -0.294 2.878 1.00 92.69 127 ARG A O 1
ATOM 974 N N . GLU A 1 128 ? -5.505 -0.738 3.767 1.00 92.75 128 GLU A N 1
ATOM 975 C CA . GLU A 1 128 ? -4.764 -0.694 2.509 1.00 92.75 128 GLU A CA 1
ATOM 976 C C . GLU A 1 128 ? -4.629 -2.081 1.894 1.00 92.75 128 GLU A C 1
ATOM 978 O O . GLU A 1 128 ? -4.085 -2.999 2.507 1.00 92.75 128 GLU A O 1
ATOM 983 N N . ILE A 1 129 ? -5.088 -2.209 0.654 1.00 92.25 129 ILE A N 1
ATOM 984 C CA . ILE A 1 129 ? -4.942 -3.399 -0.171 1.00 92.25 129 ILE A CA 1
ATOM 985 C C . ILE A 1 129 ? -3.933 -3.092 -1.263 1.00 92.25 129 ILE A C 1
ATOM 987 O O . ILE A 1 129 ? -4.033 -2.087 -1.974 1.00 92.25 129 ILE A O 1
ATOM 991 N N . GLU A 1 130 ? -2.974 -3.992 -1.422 1.00 94.19 130 GLU A N 1
ATOM 992 C CA . GLU A 1 130 ? -2.053 -3.931 -2.535 1.00 94.19 130 GLU A CA 1
ATOM 993 C C . GLU A 1 130 ? -2.553 -4.760 -3.706 1.00 94.19 130 GLU A C 1
ATOM 995 O O . GLU A 1 130 ? -2.900 -5.937 -3.570 1.00 94.19 130 GLU A O 1
ATOM 1000 N N . TRP A 1 131 ? -2.507 -4.152 -4.880 1.00 94.06 131 TRP A N 1
ATOM 1001 C CA . TRP A 1 131 ? -2.966 -4.730 -6.122 1.00 94.06 131 TRP A CA 1
ATOM 1002 C C . TRP A 1 131 ? -1.837 -4.803 -7.135 1.00 94.06 131 TRP A C 1
ATOM 1004 O O . TRP A 1 131 ? -1.023 -3.888 -7.260 1.00 94.06 131 TRP A O 1
ATOM 1014 N N . ARG A 1 132 ? -1.833 -5.867 -7.931 1.00 94.88 132 ARG A N 1
ATOM 1015 C CA . ARG A 1 132 ? -1.110 -5.920 -9.199 1.00 94.88 132 ARG A CA 1
ATOM 1016 C C . ARG A 1 132 ? -1.822 -5.007 -10.195 1.00 94.88 132 ARG A C 1
ATOM 1018 O O . ARG A 1 132 ? -2.917 -5.324 -10.649 1.00 94.88 132 ARG A O 1
ATOM 1025 N N . ALA A 1 133 ? -1.197 -3.884 -10.527 1.00 92.75 133 ALA A N 1
ATOM 1026 C CA . ALA A 1 133 ? -1.850 -2.812 -11.271 1.00 92.75 133 ALA A CA 1
ATOM 1027 C C . ALA A 1 133 ? -1.693 -2.963 -12.794 1.00 92.75 133 ALA A C 1
ATOM 1029 O O . ALA A 1 133 ? -2.606 -2.640 -13.549 1.00 92.75 133 ALA A O 1
ATOM 1030 N N . GLY A 1 134 ? -0.563 -3.508 -13.256 1.00 93.19 134 GLY A N 1
ATOM 1031 C CA . GLY A 1 134 ? -0.332 -3.786 -14.674 1.00 93.19 134 GLY A CA 1
ATOM 1032 C C . GLY A 1 134 ? 1.150 -3.788 -15.050 1.00 93.19 134 GLY A C 1
ATOM 1033 O O . GLY A 1 134 ? 1.989 -3.883 -14.157 1.00 93.19 134 GLY A O 1
ATOM 1034 N N . PRO A 1 135 ? 1.485 -3.701 -16.349 1.00 95.25 135 PRO A N 1
ATOM 1035 C CA . PRO A 1 135 ? 2.867 -3.650 -16.839 1.00 95.25 135 PRO A CA 1
ATOM 1036 C C . PRO A 1 135 ? 3.669 -2.475 -16.261 1.00 95.25 135 PRO A C 1
ATOM 1038 O O . PRO A 1 135 ? 3.093 -1.462 -15.885 1.00 95.25 135 PRO A O 1
ATOM 1041 N N . VAL A 1 136 ? 5.000 -2.569 -16.222 1.00 96.19 136 VAL A N 1
ATOM 1042 C CA . VAL A 1 136 ? 5.862 -1.500 -15.674 1.00 96.19 136 VAL A CA 1
ATOM 1043 C C . VAL A 1 136 ? 5.777 -0.181 -16.454 1.00 96.19 136 VAL A C 1
ATOM 1045 O O .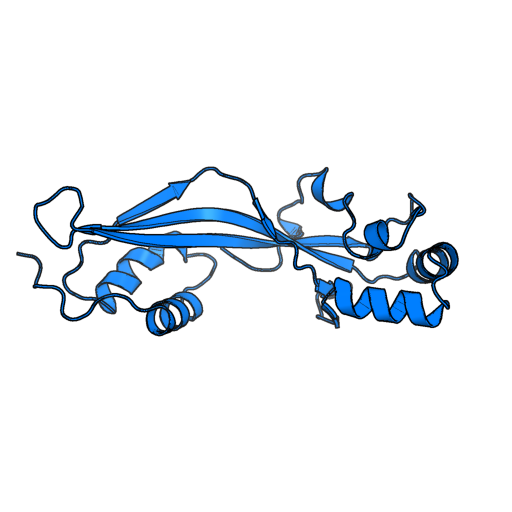 VAL A 1 136 ? 5.964 0.890 -15.883 1.00 96.19 136 VAL A O 1
ATOM 1048 N N . VAL A 1 137 ? 5.445 -0.248 -17.745 1.00 95.81 137 VAL A N 1
ATOM 1049 C CA . VAL A 1 137 ? 5.115 0.902 -18.597 1.00 95.81 137 VAL A CA 1
ATOM 1050 C C . VAL A 1 137 ? 3.890 0.567 -19.444 1.00 95.81 137 VAL A C 1
ATOM 1052 O O . VAL A 1 137 ? 3.701 -0.589 -19.810 1.00 95.81 137 VAL A O 1
ATOM 1055 N N . ASN A 1 138 ? 3.066 1.557 -19.796 1.00 93.50 138 ASN A N 1
ATOM 1056 C CA . ASN A 1 138 ? 1.930 1.323 -20.689 1.00 93.50 138 ASN A CA 1
ATOM 1057 C C . ASN A 1 138 ? 2.437 1.008 -22.115 1.00 93.50 138 ASN A C 1
ATOM 1059 O O . ASN A 1 138 ? 3.055 1.882 -22.726 1.00 93.50 138 ASN A O 1
ATOM 1063 N N . PRO A 1 139 ? 2.196 -0.195 -22.672 1.00 93.06 139 PRO A N 1
ATOM 1064 C CA . PRO A 1 139 ? 2.711 -0.562 -23.993 1.00 93.06 139 PRO A CA 1
ATOM 1065 C C . PRO A 1 139 ? 1.987 0.150 -25.146 1.00 93.06 139 PRO A C 1
ATOM 1067 O O . PRO A 1 139 ? 2.556 0.293 -26.228 1.00 93.06 139 PRO A O 1
ATOM 1070 N N . ASP A 1 140 ? 0.766 0.636 -24.913 1.00 92.31 140 ASP A N 1
ATOM 1071 C CA . ASP A 1 140 ? -0.086 1.272 -25.924 1.00 92.31 140 ASP A CA 1
ATOM 1072 C C . ASP A 1 140 ? 0.021 2.805 -25.909 1.00 92.31 140 ASP A C 1
ATOM 1074 O O . ASP A 1 140 ? -0.471 3.484 -26.811 1.00 92.31 140 ASP A O 1
ATOM 1078 N N . TYR A 1 141 ? 0.681 3.365 -24.892 1.00 92.00 141 TYR A N 1
ATOM 1079 C CA . TYR A 1 141 ? 0.862 4.801 -24.725 1.00 92.00 141 TYR A CA 1
ATOM 1080 C C . TYR A 1 141 ? 2.327 5.135 -24.481 1.00 92.00 141 TYR A C 1
ATOM 1082 O O . TYR A 1 141 ? 2.910 4.799 -23.449 1.00 92.00 141 TYR A O 1
ATOM 1090 N N . ARG A 1 142 ? 2.920 5.843 -25.441 1.00 93.94 142 ARG A N 1
ATOM 1091 C CA . ARG A 1 142 ? 4.271 6.371 -25.297 1.00 93.94 142 ARG A CA 1
ATOM 1092 C C . ARG A 1 142 ? 4.245 7.618 -24.395 1.00 93.94 142 ARG A C 1
ATOM 1094 O O . ARG A 1 142 ? 3.529 8.557 -24.740 1.00 93.94 142 ARG A O 1
ATOM 1101 N N . PRO A 1 143 ? 5.079 7.677 -23.342 1.00 94.62 143 PRO A N 1
ATOM 1102 C CA . PRO A 1 143 ? 5.137 8.819 -22.441 1.00 94.62 143 PRO A CA 1
ATOM 1103 C C . PRO A 1 143 ? 5.789 10.057 -23.072 1.00 94.62 143 PRO A C 1
ATOM 1105 O O . PRO A 1 143 ? 6.668 9.9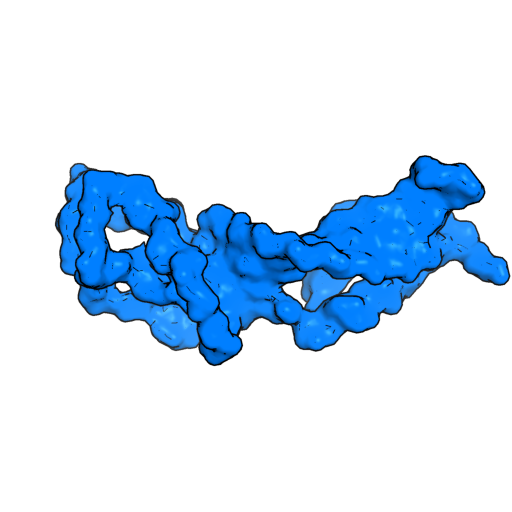47 -23.940 1.00 94.62 143 PRO A O 1
ATOM 1108 N N . TRP A 1 144 ? 5.382 11.235 -22.599 1.00 92.75 144 TRP A N 1
ATOM 1109 C CA . TRP A 1 144 ? 5.896 12.543 -23.037 1.00 92.75 144 TRP A CA 1
ATOM 1110 C C . TRP A 1 144 ? 7.006 13.103 -22.151 1.00 92.75 144 TRP A C 1
ATOM 1112 O O . TRP A 1 144 ? 7.774 13.949 -22.608 1.00 92.75 144 TRP A O 1
ATOM 1122 N N . GLY A 1 145 ? 7.108 12.637 -20.908 1.00 94.69 145 GLY A N 1
ATOM 1123 C CA . GLY A 1 145 ? 8.097 13.107 -19.943 1.00 94.69 145 GLY A CA 1
ATOM 1124 C C . GLY A 1 145 ? 8.395 12.072 -18.867 1.00 94.69 145 GLY A C 1
ATOM 1125 O O . GLY A 1 145 ? 7.709 11.057 -18.759 1.00 94.69 145 GLY A O 1
ATOM 1126 N N . GLU A 1 146 ? 9.430 12.339 -18.072 1.00 96.31 146 GLU A N 1
ATOM 1127 C CA . GLU A 1 146 ? 9.894 11.425 -17.022 1.00 96.31 146 GLU A CA 1
ATOM 1128 C C . GLU A 1 146 ? 8.808 11.145 -15.983 1.00 96.31 146 GLU A C 1
ATOM 1130 O O . GLU A 1 146 ? 8.633 10.001 -15.580 1.00 96.31 146 GLU A O 1
ATOM 1135 N N . GLU A 1 147 ? 8.022 12.154 -15.597 1.00 95.19 147 GLU A N 1
ATOM 1136 C CA . GLU A 1 147 ? 7.009 11.981 -14.552 1.00 95.19 147 GLU A CA 1
ATOM 1137 C C . GLU A 1 147 ? 5.930 10.958 -14.936 1.00 95.19 147 GLU A C 1
ATOM 1139 O O . GLU A 1 147 ? 5.459 10.225 -14.076 1.00 95.19 147 GLU A O 1
ATOM 1144 N N . GLU A 1 148 ? 5.611 10.799 -16.226 1.00 94.38 148 GLU A N 1
ATOM 1145 C CA . GLU A 1 148 ? 4.670 9.760 -16.676 1.00 94.38 148 GLU A CA 1
ATOM 1146 C C . GLU A 1 148 ? 5.234 8.331 -16.537 1.00 94.38 148 GLU A C 1
ATOM 1148 O O . GLU A 1 148 ? 4.467 7.366 -16.525 1.00 94.38 148 GLU A O 1
ATOM 1153 N N . LEU A 1 149 ? 6.559 8.180 -16.422 1.00 95.38 149 LEU A N 1
ATOM 1154 C CA . LEU A 1 149 ? 7.221 6.920 -16.070 1.00 95.38 149 LEU A CA 1
ATOM 1155 C C . LEU A 1 149 ? 7.365 6.748 -14.549 1.00 95.38 149 LEU A C 1
ATOM 1157 O O . LEU A 1 149 ? 7.289 5.623 -14.055 1.00 95.38 149 LEU A O 1
ATOM 1161 N N . LEU A 1 150 ? 7.591 7.841 -13.812 1.00 95.50 150 LEU A N 1
ATOM 1162 C CA . LEU A 1 150 ? 7.823 7.826 -12.362 1.00 95.50 150 LEU A CA 1
ATOM 1163 C C . LEU A 1 150 ? 6.525 7.695 -11.547 1.00 95.50 150 LEU A C 1
ATOM 1165 O O . LEU A 1 150 ? 6.533 7.025 -10.513 1.00 95.50 150 LEU A O 1
ATOM 1169 N N . ASP A 1 151 ? 5.428 8.300 -12.008 1.00 92.25 151 ASP A N 1
ATOM 1170 C CA . ASP A 1 151 ? 4.074 8.141 -11.465 1.00 92.25 151 ASP A CA 1
ATOM 1171 C C . ASP A 1 151 ? 3.037 7.933 -12.590 1.00 92.25 151 ASP A C 1
ATOM 1173 O O . ASP A 1 151 ? 2.269 8.833 -12.934 1.00 92.25 151 ASP A O 1
ATOM 1177 N N . PRO A 1 152 ? 2.973 6.732 -13.195 1.00 90.56 152 PRO A N 1
ATOM 1178 C CA . PRO A 1 152 ? 2.013 6.452 -14.259 1.00 90.56 152 PRO A CA 1
ATOM 1179 C C . PRO A 1 152 ? 0.555 6.619 -13.796 1.00 90.56 152 PRO A C 1
ATOM 1181 O O . PRO A 1 152 ? 0.126 5.965 -12.849 1.00 90.56 152 PRO A O 1
ATOM 1184 N N . GLY A 1 153 ? -0.247 7.438 -14.480 1.00 87.00 153 GLY A N 1
ATOM 1185 C CA . GLY A 1 153 ? -1.668 7.631 -14.137 1.00 87.00 153 GLY A CA 1
ATOM 1186 C C . GLY A 1 153 ? -2.599 6.493 -14.584 1.00 87.00 153 GLY A C 1
ATOM 1187 O O . GLY A 1 153 ? -3.584 6.198 -13.912 1.00 87.00 153 GLY A O 1
ATOM 1188 N N . TRP A 1 154 ? -2.247 5.800 -15.672 1.00 83.88 154 TRP A N 1
ATOM 1189 C CA . TRP A 1 154 ? -3.089 4.799 -16.349 1.00 83.88 154 TRP A CA 1
ATOM 1190 C C . TRP A 1 154 ? -3.612 3.620 -15.499 1.00 83.88 154 TRP A C 1
ATOM 1192 O O . TRP A 1 154 ? -4.665 3.087 -15.857 1.00 83.88 154 TRP A O 1
ATOM 1202 N N . PRO A 1 155 ? -2.966 3.163 -14.402 1.00 82.25 155 PRO A N 1
ATOM 1203 C CA . PRO A 1 155 ? -3.520 2.061 -13.615 1.00 82.25 155 PRO A CA 1
ATOM 1204 C C . PRO A 1 155 ? -4.761 2.459 -12.796 1.00 82.25 155 PRO A C 1
ATOM 1206 O O . PRO A 1 155 ? -5.553 1.593 -12.415 1.00 82.25 155 PRO A O 1
ATOM 1209 N N . ARG A 1 156 ? -4.955 3.760 -12.532 1.00 77.88 156 ARG A N 1
ATOM 1210 C CA . ARG A 1 156 ? -6.019 4.277 -11.653 1.00 77.88 156 ARG A CA 1
ATOM 1211 C C . ARG A 1 156 ? -7.397 4.310 -12.325 1.00 77.88 156 ARG A C 1
ATOM 1213 O O . ARG A 1 156 ? -8.408 4.301 -11.632 1.00 77.88 156 ARG A O 1
ATOM 1220 N N . ASP A 1 157 ? -7.446 4.264 -13.654 1.00 72.25 157 ASP A N 1
ATOM 1221 C CA . ASP A 1 157 ? -8.672 4.492 -14.431 1.00 72.25 157 ASP A CA 1
ATOM 1222 C C . ASP A 1 157 ? -9.645 3.301 -14.442 1.00 72.25 157 ASP A C 1
ATOM 1224 O O . ASP A 1 157 ? -10.761 3.412 -14.958 1.00 72.25 157 ASP A O 1
ATOM 1228 N N . LYS A 1 158 ? -9.235 2.134 -13.924 1.00 70.31 158 LYS A N 1
ATOM 1229 C CA . LYS A 1 158 ? -10.041 0.906 -13.966 1.00 70.31 158 LYS A CA 1
ATOM 1230 C C . LYS A 1 158 ? -10.088 0.185 -12.613 1.00 70.31 158 LYS A C 1
ATOM 1232 O O . LYS A 1 158 ? -9.084 0.140 -11.890 1.00 70.31 158 LYS A O 1
ATOM 1237 N N . PRO A 1 159 ? -11.237 -0.430 -12.272 1.00 77.56 159 PRO A N 1
ATOM 1238 C CA . PRO A 1 159 ? -11.296 -1.379 -11.171 1.00 77.56 159 PRO A CA 1
ATOM 1239 C C . PRO A 1 159 ? -10.420 -2.593 -11.500 1.00 77.56 159 PRO A C 1
ATOM 1241 O O . PRO A 1 159 ? -10.403 -3.073 -12.637 1.00 77.56 159 PRO A O 1
ATOM 1244 N N . LEU A 1 160 ? -9.680 -3.074 -10.504 1.00 84.88 160 LEU A N 1
ATOM 1245 C CA . LEU A 1 160 ? -8.858 -4.274 -10.618 1.00 84.88 160 LEU A CA 1
ATOM 1246 C C . LEU A 1 160 ? -9.666 -5.477 -10.107 1.00 84.88 160 LEU A C 1
ATOM 1248 O O . LEU A 1 160 ? -10.374 -5.342 -9.111 1.00 84.88 160 LEU A O 1
ATOM 1252 N N . PRO A 1 161 ? -9.609 -6.639 -10.781 1.00 86.75 161 PRO A N 1
ATOM 1253 C CA . PRO A 1 161 ? -10.318 -7.831 -10.327 1.00 86.75 161 PRO A CA 1
ATOM 1254 C C . PRO A 1 161 ? -9.668 -8.395 -9.059 1.00 86.75 161 PRO A C 1
ATOM 1256 O O . PRO A 1 161 ? -8.450 -8.318 -8.922 1.00 86.75 161 PRO A O 1
ATOM 1259 N N . ASP A 1 162 ? -10.438 -9.066 -8.197 1.00 85.44 162 ASP A N 1
ATOM 1260 C CA . ASP A 1 162 ? -9.944 -9.675 -6.944 1.00 85.44 162 ASP A CA 1
ATOM 1261 C C . ASP A 1 162 ? -8.734 -10.599 -7.140 1.00 85.44 162 ASP A C 1
ATOM 1263 O O . ASP A 1 162 ? -7.851 -10.675 -6.291 1.00 85.44 162 ASP A O 1
ATOM 1267 N N . THR A 1 163 ? -8.626 -11.252 -8.301 1.00 88.19 163 THR A N 1
ATOM 1268 C CA . THR A 1 163 ? -7.472 -12.087 -8.669 1.00 88.19 163 THR A CA 1
ATOM 1269 C C . THR A 1 163 ? -6.148 -11.319 -8.763 1.00 88.19 163 THR A C 1
ATOM 1271 O O . THR A 1 163 ? -5.091 -11.938 -8.840 1.00 88.19 163 THR A O 1
ATOM 1274 N N . ALA A 1 164 ? -6.187 -9.985 -8.818 1.00 90.94 164 ALA A N 1
ATOM 1275 C CA . ALA A 1 164 ? -5.018 -9.112 -8.830 1.00 90.94 164 ALA A CA 1
ATOM 1276 C C . ALA A 1 164 ? -4.583 -8.665 -7.423 1.00 90.94 164 ALA A C 1
ATOM 1278 O O . ALA A 1 164 ? -3.543 -8.016 -7.298 1.00 90.94 164 ALA A O 1
ATOM 1279 N N . ARG A 1 165 ? -5.347 -8.986 -6.372 1.00 92.00 165 ARG A N 1
ATOM 1280 C CA . ARG A 1 165 ? -5.000 -8.654 -4.986 1.00 92.00 165 ARG A CA 1
ATOM 1281 C C . ARG A 1 165 ? -3.756 -9.427 -4.543 1.00 92.00 165 ARG A C 1
ATOM 1283 O O . ARG A 1 165 ? -3.652 -10.630 -4.766 1.00 92.00 165 ARG A O 1
ATOM 1290 N N . LEU A 1 166 ? -2.816 -8.726 -3.913 1.00 92.31 166 LEU A N 1
ATOM 1291 C CA . LEU A 1 166 ? -1.535 -9.275 -3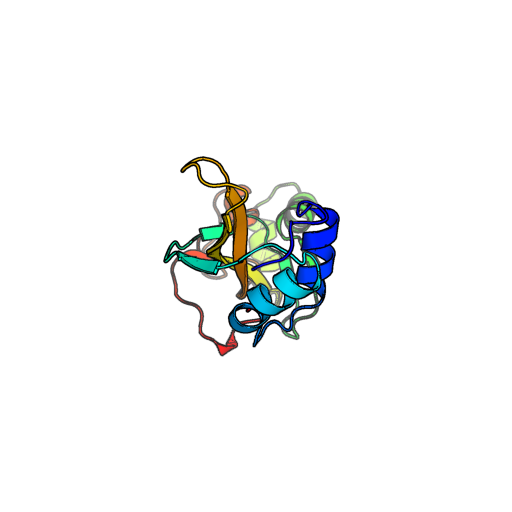.457 1.00 92.31 166 LEU A CA 1
ATOM 1292 C C . LEU A 1 166 ? -1.422 -9.316 -1.931 1.00 92.31 166 LEU A C 1
ATOM 1294 O O . LEU A 1 166 ? -0.907 -10.289 -1.387 1.00 92.31 166 LEU A O 1
ATOM 1298 N N . ALA A 1 167 ? -1.872 -8.263 -1.246 1.00 90.69 167 ALA A N 1
ATOM 1299 C CA . ALA A 1 167 ? -1.753 -8.110 0.204 1.00 90.69 167 ALA A CA 1
ATOM 1300 C C . ALA A 1 167 ? -2.832 -7.164 0.754 1.00 90.69 167 ALA A C 1
ATOM 1302 O O . ALA A 1 167 ? -3.504 -6.481 -0.016 1.00 90.69 167 ALA A O 1
ATOM 1303 N N . GLY A 1 168 ? -2.965 -7.111 2.080 1.00 88.31 168 GLY A N 1
ATOM 1304 C CA . GLY A 1 168 ? -3.930 -6.257 2.783 1.00 88.31 168 GLY A CA 1
ATOM 1305 C C . GLY A 1 168 ? -5.215 -6.985 3.192 1.00 88.31 168 GLY A C 1
ATOM 1306 O O . GLY A 1 168 ? -5.360 -8.159 2.831 1.00 88.31 168 GLY A O 1
ATOM 1307 N N . PRO A 1 169 ? -6.100 -6.323 3.963 1.00 82.12 169 PRO A N 1
ATOM 1308 C CA . PRO A 1 169 ? -7.320 -6.888 4.547 1.00 82.12 169 PRO A CA 1
ATOM 1309 C C . PRO A 1 169 ? -8.529 -6.934 3.605 1.00 82.12 169 PRO A C 1
ATOM 1311 O O . PRO A 1 169 ? -8.617 -6.127 2.660 1.00 82.12 169 PRO A O 1
#

Foldseek 3Di:
DFDAWPDDDDPVNLVVQQVPADQVCCVVCVQVSCCVSTGRWPKDKDWDPDKDWDQWKFKAAPVRHTDGIQQVVLVVLCVVVVNPLQVSCVVQLPDRIFMKIKMWTKMKMKTANDDDPPRIDIDIDTQIWMFGQTGLAHNVDRDDHSVCNNRPPVSVPDDDDPVRTDDGD

Solvent-accessible surface area (backbone atoms only — not comparable to full-atom values): 9796 Å² total; per-residue (Å²): 132,79,53,75,62,81,61,80,93,47,70,71,62,49,52,64,50,59,76,67,49,54,43,92,46,32,84,75,45,46,53,62,52,47,40,70,77,34,48,38,45,64,64,47,78,48,77,47,99,47,86,50,73,53,90,68,33,35,29,25,41,83,88,64,50,78,73,49,50,36,46,72,50,42,54,55,49,26,54,75,42,75,65,34,51,62,58,36,47,68,66,45,42,82,49,71,41,24,27,33,39,34,39,28,30,42,32,37,37,37,25,63,75,52,95,52,96,80,31,55,52,77,46,83,43,78,53,46,28,32,29,59,53,44,59,62,45,63,72,92,53,85,66,92,47,64,59,53,67,52,59,58,66,75,58,72,82,55,89,76,58,77,89,36,58,74,46,54,97

Organism: NCBI:txid405005

Sequence (169 aa):
MTPSPVRLPDAASLEALLAKLPADSADADLVPALAAVFPGFDFSMVRVDDDYWRDTRSIIRPDGTRVSELRPWMTAEIAKDAGDVKATWARLKDSDLQITEWRGTSAFVFAPTGPGAADYIQIALGREIEWRAGPVVNPDYRPWGEEELLDPGWPRDKPLPDTARLAGP

Nearest PDB structures (foldseek):
  7brm-assembly1_A  TM=2.267E-01  e=4.563E+00  Escherichia coli K-12
  5adx-assembly1_L  TM=1.941E-01  e=5.476E+00  Sus scrofa
  6lqh-assembly1_A  TM=2.098E-01  e=7.423E+00  Escherichia coli K-12

Mean predicted aligned error: 5.04 Å

Secondary structure (DSSP, 8-state):
-PPPPSS---HHHHHHHHTTS-GGGHHHHHHHHHHHHSTT---EEEE----EE-S--EEE-TT--EEEEHHHHHHHHHHHTTT-HHHHHHHHTT---EEEEEEEEEEEEEEE-SSSTT-EEEEEEEEEEEEEEEESS-TTS--SSTHHHHS-SGGGGSPPPGGGEEE--